Protein AF-A0A2T7NS63-F1 (afdb_monomer_lite)

Foldseek 3Di:
DVQVVQVVVVVVVLVVDDPVVVVCVVVVVDDGDADPDDDPVSVVVRVVVVVVSVVVVCVVVVNDDDDDPLNVVLVVVLVVQLVVCCVPVVDDSVVSSVVSVVCVVVCVVPPPNVVSVVVVCCVPVVVVVVVVVVVVVVVVVVVD

Radius of gyration: 22.46 Å; chains: 1; bounding box: 39×56×55 Å

Sequence (144 aa):
MPTGEMQKALEEKLRQGSALNDVLRSLNNRYCVVSNKGSSEDLKIHSNVILNMVQNLMEENNGAFFTNGVIVKCNKIVQKFVQKRERAEGLSREEAELQTMQAIAAGTELSEFYKTLLTMMIAVFLPVIGAFILTTTVLLCSVM

InterPro domains:
  IPR006703 AIG1-type guanine nucleotide-binding (G) domain [PF04548] (9-79)
  IPR027417 P-loop containing nucleoside triphosphate hydrolase [G3DSA:3.40.50.300] (3-100)

Secondary structure (DSSP, 8-state):
-HHHHHHHHHHHHHHT--HHHHHHHHTTT------SSS-HHHHHHHHHHHHHHHHHHHHHTTTPPP--HHHHHHHHHHHHHHHHHHHHH---HHHHHHHHHHHHHTTSSHHHHHHHHHHHHHHHHHHHHHHHHHHHHHHHHT--

Organism: Pomacea canaliculata (NCBI:txid400727)

pLDDT: mean 80.01, std 13.85, range [42.75, 95.56]

Structure (mmCIF, N/CA/C/O backbone):
data_AF-A0A2T7NS63-F1
#
_entry.id   AF-A0A2T7NS63-F1
#
loop_
_atom_site.group_PDB
_atom_site.id
_atom_site.type_symbol
_atom_site.label_atom_id
_atom_site.label_alt_id
_atom_site.label_comp_id
_atom_site.label_asym_id
_atom_site.label_entity_id
_atom_site.label_seq_id
_atom_site.pdbx_PDB_ins_code
_atom_site.Cartn_x
_atom_site.Cartn_y
_atom_site.Cartn_z
_atom_site.occupancy
_atom_site.B_iso_or_equiv
_atom_site.auth_seq_id
_atom_site.auth_comp_id
_atom_site.auth_asym_id
_atom_site.auth_atom_id
_atom_site.pdbx_PDB_model_num
ATOM 1 N N . MET A 1 1 ? 19.827 14.677 -19.653 1.00 46.47 1 MET A N 1
ATOM 2 C CA . MET A 1 1 ? 18.880 13.974 -18.763 1.00 46.47 1 MET A CA 1
ATOM 3 C C . MET A 1 1 ? 19.145 12.477 -18.884 1.00 46.47 1 MET A C 1
ATOM 5 O O . MET A 1 1 ? 18.811 11.918 -19.925 1.00 46.47 1 MET A O 1
ATOM 9 N N . PRO A 1 2 ? 19.781 11.844 -17.881 1.00 54.06 2 PRO A N 1
ATOM 10 C CA . PRO A 1 2 ? 20.147 10.416 -17.886 1.00 54.06 2 PRO A CA 1
ATOM 11 C C . PRO A 1 2 ? 18.964 9.470 -18.161 1.00 54.06 2 PRO A C 1
ATOM 13 O O . PRO A 1 2 ? 19.134 8.348 -18.629 1.00 54.06 2 PRO A O 1
ATOM 16 N N . THR A 1 3 ? 17.746 9.941 -17.901 1.00 62.56 3 THR A N 1
ATOM 17 C CA . THR A 1 3 ? 16.484 9.211 -18.038 1.00 62.56 3 THR A CA 1
ATOM 18 C C . THR A 1 3 ? 16.167 8.787 -19.472 1.00 62.56 3 THR A C 1
ATOM 20 O O . THR A 1 3 ? 15.652 7.693 -19.673 1.00 62.56 3 THR A O 1
ATOM 23 N N . GLY A 1 4 ? 16.507 9.607 -20.475 1.00 71.88 4 GLY A N 1
ATOM 24 C CA . GLY A 1 4 ? 16.154 9.328 -21.874 1.00 71.88 4 GLY A CA 1
ATOM 25 C C . GLY A 1 4 ? 16.911 8.140 -22.471 1.00 71.88 4 GLY A C 1
ATOM 26 O O . GLY A 1 4 ? 16.332 7.328 -23.188 1.00 71.88 4 GLY A O 1
ATOM 27 N N . GLU A 1 5 ? 18.195 7.994 -22.137 1.00 78.44 5 GLU A N 1
ATOM 28 C CA . GLU A 1 5 ? 19.012 6.874 -22.618 1.00 78.44 5 GLU A CA 1
ATOM 29 C C . GLU A 1 5 ? 18.627 5.557 -21.940 1.00 78.44 5 GLU A C 1
ATOM 31 O O . GLU A 1 5 ? 18.478 4.538 -22.615 1.00 78.44 5 GLU A O 1
ATOM 36 N N . MET A 1 6 ? 18.397 5.580 -20.622 1.00 77.88 6 MET A N 1
ATOM 37 C CA . MET A 1 6 ? 17.960 4.393 -19.884 1.00 77.88 6 MET A CA 1
ATOM 38 C C . MET A 1 6 ? 16.572 3.923 -20.336 1.00 77.88 6 MET A C 1
ATOM 40 O O . MET A 1 6 ? 16.341 2.722 -20.479 1.00 77.88 6 MET A O 1
ATOM 44 N N . GLN A 1 7 ? 15.664 4.859 -20.618 1.00 82.06 7 GLN A N 1
ATOM 45 C CA . GLN A 1 7 ? 14.341 4.539 -21.141 1.00 82.06 7 GLN A CA 1
ATOM 46 C C . GLN A 1 7 ? 14.413 3.911 -22.534 1.00 82.06 7 GLN A C 1
ATOM 48 O O . GLN A 1 7 ? 13.834 2.849 -22.756 1.00 82.06 7 GLN A O 1
ATOM 53 N N . LYS A 1 8 ? 15.210 4.490 -23.436 1.00 84.81 8 LYS A N 1
ATOM 54 C CA . LYS A 1 8 ? 15.423 3.941 -24.779 1.00 84.81 8 LYS A CA 1
ATOM 55 C C . LYS A 1 8 ? 16.046 2.541 -24.745 1.00 84.81 8 LYS A C 1
ATOM 57 O O . LYS A 1 8 ? 15.667 1.674 -25.530 1.00 84.81 8 LYS A O 1
ATOM 62 N N . ALA A 1 9 ? 16.985 2.300 -23.829 1.00 84.38 9 ALA A N 1
ATOM 63 C CA . ALA A 1 9 ? 17.593 0.985 -23.646 1.00 84.38 9 ALA A CA 1
ATOM 64 C C . ALA A 1 9 ? 16.576 -0.063 -23.160 1.00 84.38 9 ALA A C 1
ATOM 66 O O . ALA A 1 9 ? 16.583 -1.196 -23.648 1.00 84.38 9 ALA A O 1
ATOM 67 N N . LEU A 1 10 ? 15.685 0.310 -22.233 1.00 84.25 10 LEU A N 1
ATOM 68 C CA . LEU A 1 10 ? 14.603 -0.565 -21.784 1.00 84.25 10 LEU A CA 1
ATOM 69 C C . LEU A 1 10 ? 13.622 -0.862 -22.924 1.00 84.25 10 LEU A C 1
ATOM 71 O O . LEU A 1 10 ? 13.296 -2.022 -23.151 1.00 84.25 10 LEU A O 1
ATOM 75 N N . GLU A 1 11 ? 13.190 0.152 -23.671 1.00 85.38 11 GLU A N 1
ATOM 76 C CA . GLU A 1 11 ? 12.265 -0.013 -24.800 1.00 85.38 11 GLU A CA 1
ATOM 77 C C . GLU A 1 11 ? 12.823 -0.962 -25.865 1.00 85.38 11 GLU A C 1
ATOM 79 O O . GLU A 1 11 ? 12.122 -1.867 -26.319 1.00 85.38 11 GLU A O 1
ATOM 84 N N . GLU A 1 12 ? 14.104 -0.835 -26.210 1.00 86.12 12 GLU A N 1
ATOM 85 C CA . GLU A 1 12 ? 14.747 -1.748 -27.155 1.00 86.12 12 GLU A CA 1
ATOM 86 C C . GLU A 1 12 ? 14.809 -3.186 -26.612 1.00 86.12 12 GLU A C 1
ATOM 88 O O . GLU A 1 12 ? 14.579 -4.146 -27.349 1.00 86.12 12 GLU A O 1
ATOM 93 N N . LYS A 1 13 ? 15.027 -3.358 -25.302 1.00 82.38 13 LYS A N 1
ATOM 94 C CA . LYS A 1 13 ? 14.953 -4.676 -24.653 1.00 82.38 13 LYS A CA 1
ATOM 95 C C . LYS A 1 13 ? 13.545 -5.266 -24.647 1.00 82.38 13 LYS A C 1
ATOM 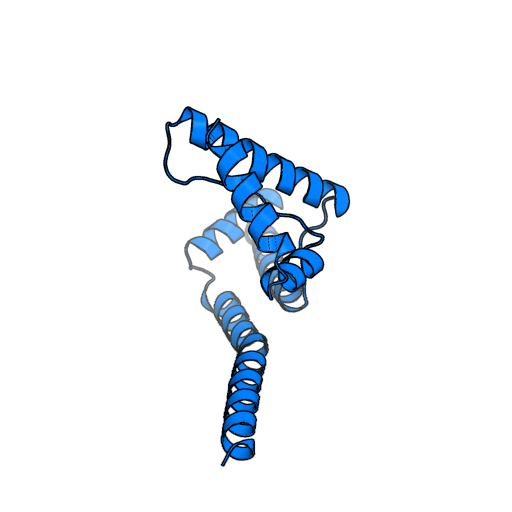97 O O . LYS A 1 13 ? 13.402 -6.480 -24.792 1.00 82.38 13 LYS A O 1
ATOM 102 N N . LEU A 1 14 ? 12.511 -4.442 -24.513 1.00 84.25 14 LEU A N 1
ATOM 103 C CA . LEU A 1 14 ? 11.119 -4.886 -24.595 1.00 84.25 14 LEU A CA 1
ATOM 104 C C . LEU A 1 14 ? 10.751 -5.309 -26.023 1.00 84.25 14 LEU A C 1
ATOM 106 O O . LEU A 1 14 ? 10.116 -6.348 -26.213 1.00 84.25 14 LEU A O 1
ATOM 110 N N . ARG A 1 15 ? 11.243 -4.601 -27.046 1.00 84.31 15 ARG A N 1
ATOM 111 C CA . ARG A 1 15 ? 11.028 -4.964 -28.461 1.00 84.31 15 ARG A CA 1
ATOM 112 C C . ARG A 1 15 ? 11.599 -6.330 -28.838 1.00 84.31 15 ARG A C 1
ATOM 114 O O . ARG A 1 15 ? 11.055 -6.981 -29.723 1.00 84.31 15 ARG A O 1
ATOM 121 N N . GLN A 1 16 ? 12.641 -6.790 -28.147 1.00 83.19 16 GLN A N 1
ATOM 122 C CA . GLN A 1 16 ? 13.277 -8.090 -28.395 1.00 83.19 16 GLN A CA 1
ATOM 123 C C . GLN A 1 16 ? 12.447 -9.298 -27.924 1.00 83.19 16 GLN A C 1
ATOM 125 O O . GLN A 1 16 ? 12.864 -10.427 -28.156 1.00 83.19 16 GLN A O 1
ATOM 130 N N . GLY A 1 17 ? 11.277 -9.091 -27.304 1.00 73.19 17 GLY A N 1
ATOM 131 C CA . GLY A 1 17 ? 10.392 -10.188 -26.907 1.00 73.19 17 GLY A CA 1
ATOM 132 C C . GLY A 1 17 ? 10.947 -10.981 -25.723 1.00 73.19 17 GLY A C 1
ATOM 133 O O . GLY A 1 17 ? 11.583 -12.013 -25.890 1.00 73.19 17 GLY A O 1
ATOM 134 N N . SER A 1 18 ? 10.701 -10.509 -24.502 1.00 78.00 18 SER A N 1
ATOM 135 C CA . SER A 1 18 ? 11.085 -11.198 -23.265 1.00 78.00 18 SER A CA 1
ATOM 136 C C . SER A 1 18 ? 9.874 -11.494 -22.378 1.00 78.00 18 SER A C 1
ATOM 138 O O . SER A 1 18 ? 8.833 -10.856 -22.525 1.00 78.00 18 SER A O 1
ATOM 140 N N . ALA A 1 19 ? 10.031 -12.399 -21.403 1.00 84.69 19 ALA A N 1
ATOM 141 C CA . ALA A 1 19 ? 9.042 -12.642 -20.342 1.00 84.69 19 ALA A CA 1
ATOM 142 C C . ALA A 1 19 ? 8.658 -11.356 -19.578 1.00 84.69 19 ALA A C 1
ATOM 144 O O . ALA A 1 19 ? 7.564 -11.244 -19.029 1.00 84.69 19 ALA A O 1
ATOM 145 N N . LEU A 1 20 ? 9.539 -10.348 -19.594 1.00 83.94 20 LEU A N 1
ATOM 146 C CA . LEU A 1 20 ? 9.256 -9.021 -19.062 1.00 83.94 20 LEU A CA 1
ATOM 147 C C . LEU A 1 20 ? 8.083 -8.344 -19.788 1.00 83.94 20 LEU A C 1
ATOM 149 O O . LEU A 1 20 ? 7.316 -7.645 -19.139 1.00 83.94 20 LEU A O 1
ATOM 153 N N . ASN A 1 21 ? 7.888 -8.574 -21.092 1.00 88.44 21 ASN A N 1
ATOM 154 C CA . ASN A 1 21 ? 6.737 -8.017 -21.811 1.00 88.44 21 ASN A CA 1
ATOM 155 C C . ASN A 1 21 ? 5.412 -8.526 -21.257 1.00 88.44 21 ASN A C 1
ATOM 157 O O . ASN A 1 21 ? 4.476 -7.745 -21.123 1.00 88.44 21 ASN A O 1
ATOM 161 N N . ASP A 1 22 ? 5.318 -9.814 -20.936 1.00 88.38 22 ASP A N 1
ATOM 162 C CA . ASP A 1 22 ? 4.071 -10.385 -20.429 1.00 88.38 22 ASP A CA 1
ATOM 163 C C . ASP A 1 22 ? 3.758 -9.846 -19.029 1.00 88.38 22 ASP A C 1
ATOM 165 O O . ASP A 1 22 ? 2.617 -9.475 -18.744 1.00 88.38 22 ASP A O 1
ATOM 169 N N . VAL A 1 23 ? 4.792 -9.682 -18.195 1.00 89.12 23 VAL A N 1
ATOM 170 C CA . VAL A 1 23 ? 4.670 -9.007 -16.896 1.00 89.12 23 VAL A CA 1
ATOM 171 C C . VAL A 1 23 ? 4.208 -7.563 -17.082 1.00 89.12 23 VAL A C 1
ATOM 173 O O . VAL A 1 23 ? 3.215 -7.167 -16.476 1.00 89.12 23 VAL A O 1
ATOM 176 N N . LEU A 1 24 ? 4.856 -6.780 -17.947 1.00 88.94 24 LEU A N 1
ATOM 177 C CA . 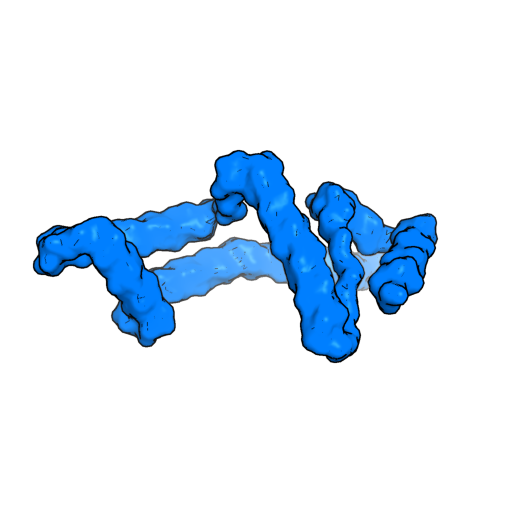LEU A 1 24 ? 4.466 -5.388 -18.171 1.00 88.94 24 LEU A CA 1
ATOM 178 C C . LEU A 1 24 ? 3.043 -5.261 -18.717 1.00 88.94 24 LEU A C 1
ATOM 180 O O . LEU A 1 24 ? 2.295 -4.414 -18.232 1.00 88.94 24 LEU A O 1
ATOM 184 N N . ARG A 1 25 ? 2.620 -6.140 -19.632 1.00 88.44 25 ARG A N 1
ATOM 185 C CA . ARG A 1 25 ? 1.233 -6.170 -20.122 1.00 88.44 25 ARG A CA 1
ATOM 186 C C . ARG A 1 25 ? 0.236 -6.429 -18.996 1.00 88.44 25 ARG A C 1
ATOM 188 O O . ARG A 1 25 ? -0.768 -5.729 -18.928 1.00 88.44 25 ARG A O 1
ATOM 195 N N . SER A 1 26 ? 0.525 -7.368 -18.088 1.00 89.62 26 SER A N 1
ATOM 196 C CA . SER A 1 26 ? -0.324 -7.626 -16.909 1.00 89.62 26 SER A CA 1
ATOM 197 C C . SER A 1 26 ? -0.428 -6.426 -15.958 1.00 89.62 26 SER A C 1
ATOM 199 O O . SER A 1 26 ? -1.383 -6.308 -15.195 1.00 89.62 26 SER A O 1
ATOM 201 N N . LEU A 1 27 ? 0.531 -5.500 -16.040 1.00 88.44 27 LEU A N 1
ATOM 202 C CA . LEU A 1 27 ? 0.583 -4.259 -15.274 1.00 88.44 27 LEU A CA 1
ATOM 203 C C . LEU A 1 27 ? 0.069 -3.048 -16.074 1.00 88.44 27 LEU A C 1
ATOM 205 O O . LEU A 1 27 ? 0.363 -1.910 -15.708 1.00 88.44 27 LEU A O 1
ATOM 209 N N . ASN A 1 28 ? -0.687 -3.272 -17.157 1.00 87.62 28 ASN A N 1
ATOM 210 C CA . ASN A 1 28 ? -1.164 -2.250 -18.101 1.00 87.62 28 ASN A CA 1
ATOM 211 C C . ASN A 1 28 ? -0.038 -1.373 -18.670 1.00 87.62 28 ASN A C 1
ATOM 213 O O . ASN A 1 28 ? -0.220 -0.183 -18.909 1.00 87.62 28 ASN A O 1
ATOM 217 N N . ASN A 1 29 ? 1.145 -1.957 -18.857 1.00 87.56 29 ASN A N 1
ATOM 218 C CA . ASN A 1 29 ? 2.359 -1.277 -19.300 1.00 87.56 29 ASN A CA 1
ATOM 219 C C . ASN A 1 29 ? 2.735 -0.060 -18.435 1.00 87.56 29 ASN A C 1
ATOM 221 O O . ASN A 1 29 ? 3.399 0.858 -18.911 1.00 87.56 29 ASN A O 1
ATOM 225 N N . ARG A 1 30 ? 2.350 -0.051 -17.152 1.00 87.75 30 ARG A N 1
ATOM 226 C CA . ARG A 1 30 ? 2.800 0.964 -16.195 1.00 87.75 30 ARG A CA 1
ATOM 227 C C . ARG A 1 30 ? 4.209 0.622 -15.722 1.00 87.75 30 ARG A C 1
ATOM 229 O O . ARG A 1 30 ? 4.396 -0.295 -14.925 1.00 87.75 30 ARG A O 1
ATOM 236 N N . TYR A 1 31 ? 5.199 1.361 -16.210 1.00 86.88 31 TYR A N 1
ATOM 237 C CA . TYR A 1 31 ? 6.588 1.265 -15.764 1.00 86.88 31 TYR A CA 1
ATOM 238 C C . TYR A 1 31 ? 7.266 2.635 -15.782 1.00 86.88 31 TYR A C 1
ATOM 240 O O . TYR A 1 31 ? 6.959 3.485 -16.613 1.00 86.88 31 TYR A O 1
ATOM 248 N N . CYS A 1 32 ? 8.233 2.834 -14.889 1.00 85.31 32 CYS A N 1
ATOM 249 C CA . CYS A 1 32 ? 9.119 3.991 -14.917 1.00 85.31 32 CYS A CA 1
ATOM 250 C C . CYS A 1 32 ? 10.572 3.537 -14.787 1.00 85.31 32 CYS A C 1
ATOM 252 O O . CYS A 1 32 ? 10.869 2.523 -14.153 1.00 85.31 32 CYS A O 1
ATOM 254 N N . VAL A 1 33 ? 11.479 4.292 -15.404 1.00 84.44 33 VAL A N 1
ATOM 255 C CA . VAL A 1 33 ? 12.918 4.059 -15.294 1.00 84.44 33 VAL A CA 1
ATOM 256 C C . VAL A 1 33 ? 13.505 5.115 -14.375 1.00 84.44 33 VAL A C 1
ATOM 258 O O . VAL A 1 33 ? 13.398 6.316 -14.632 1.00 84.44 33 VAL A O 1
ATOM 261 N N . VAL A 1 34 ? 14.120 4.658 -13.289 1.00 83.31 34 VAL A N 1
ATOM 262 C CA . VAL A 1 34 ? 14.726 5.523 -12.279 1.00 83.31 34 VAL A CA 1
ATOM 263 C C . VAL A 1 34 ? 16.177 5.142 -12.053 1.00 83.31 34 VAL A C 1
ATOM 265 O O . VAL A 1 34 ? 16.541 3.968 -12.123 1.00 83.31 34 VAL A O 1
ATOM 268 N N . SER A 1 35 ? 17.007 6.140 -11.766 1.00 81.75 35 SER A N 1
ATOM 269 C CA . SER A 1 35 ? 18.356 5.916 -11.266 1.00 81.75 35 SER A CA 1
ATOM 270 C C . SER A 1 35 ? 18.406 6.265 -9.786 1.00 81.75 35 SER A C 1
ATOM 272 O O . SER A 1 35 ? 18.145 7.398 -9.397 1.00 81.75 35 SER A O 1
ATOM 274 N N . ASN A 1 36 ? 18.816 5.300 -8.960 1.00 84.62 36 ASN A N 1
ATOM 275 C CA . ASN A 1 36 ? 19.113 5.541 -7.541 1.00 84.62 36 ASN A CA 1
ATOM 276 C C . ASN A 1 36 ? 20.446 6.281 -7.342 1.00 84.62 36 ASN A C 1
ATOM 278 O O . ASN A 1 36 ? 20.830 6.601 -6.221 1.00 84.62 36 ASN A O 1
ATOM 282 N N . LYS A 1 37 ? 21.179 6.512 -8.434 1.00 83.25 37 LYS A N 1
ATOM 283 C CA . LYS A 1 37 ? 22.377 7.344 -8.483 1.00 83.25 37 LYS A CA 1
ATOM 284 C C . LYS A 1 37 ? 22.007 8.680 -9.113 1.00 83.25 37 LYS A C 1
ATOM 286 O O . LYS A 1 37 ? 21.300 8.704 -10.117 1.00 83.25 37 LYS A O 1
ATOM 291 N N . GLY A 1 38 ? 22.535 9.768 -8.585 1.00 81.19 38 GLY A N 1
ATOM 292 C CA . GLY A 1 38 ? 22.294 11.093 -9.137 1.00 81.19 38 GLY A CA 1
ATOM 293 C C . GLY A 1 38 ? 22.403 12.160 -8.068 1.00 81.19 38 GLY A C 1
ATOM 294 O O . GLY A 1 38 ? 22.645 11.867 -6.895 1.00 81.19 38 GLY A O 1
ATOM 295 N N . SER A 1 39 ? 22.238 13.405 -8.489 1.00 88.19 39 SER A N 1
ATOM 296 C CA . SER A 1 39 ? 22.089 14.517 -7.563 1.00 88.19 39 SER A CA 1
ATOM 297 C C . SER A 1 39 ? 20.739 14.447 -6.835 1.00 88.19 39 SER A C 1
ATOM 299 O O . SER A 1 39 ? 19.820 13.740 -7.251 1.00 88.19 39 SER A O 1
ATOM 301 N N . SER A 1 40 ? 20.589 15.224 -5.758 1.00 89.75 40 SER A N 1
ATOM 302 C CA . SER A 1 40 ? 19.289 15.406 -5.090 1.00 89.75 40 SER A CA 1
ATOM 303 C C . SER A 1 40 ? 18.204 15.875 -6.070 1.00 89.75 40 SER A C 1
ATOM 305 O O . SER A 1 40 ? 17.052 15.462 -5.966 1.00 89.75 40 SER A O 1
ATOM 307 N N . GLU A 1 41 ? 18.580 16.679 -7.065 1.00 88.19 41 GLU A N 1
ATOM 308 C CA . GLU A 1 41 ? 17.654 17.171 -8.082 1.00 88.19 41 GLU A CA 1
ATOM 309 C C . GLU A 1 41 ? 17.192 16.054 -9.027 1.00 88.19 41 GLU A C 1
ATOM 311 O O . GLU A 1 41 ? 15.996 15.914 -9.277 1.00 88.19 41 GLU A O 1
ATOM 316 N N . ASP A 1 42 ? 18.106 15.181 -9.460 1.00 84.38 42 ASP A N 1
ATOM 317 C CA . ASP A 1 42 ? 17.753 14.010 -10.274 1.00 84.38 42 ASP A CA 1
ATOM 318 C C . ASP A 1 42 ? 16.802 13.071 -9.513 1.00 84.38 42 ASP A C 1
ATOM 320 O O . ASP A 1 42 ? 15.805 12.594 -10.062 1.00 84.38 42 ASP A O 1
ATOM 324 N N . LEU A 1 43 ? 17.058 12.848 -8.219 1.00 87.56 43 LEU A N 1
ATOM 325 C CA . LEU A 1 43 ? 16.198 12.024 -7.364 1.00 87.56 43 LEU A CA 1
ATOM 326 C C . LEU A 1 43 ? 14.802 12.635 -7.175 1.00 87.56 43 LEU A C 1
ATOM 328 O O . LEU A 1 43 ? 13.813 11.898 -7.178 1.00 87.56 43 LEU A O 1
ATOM 332 N N . LYS A 1 44 ? 14.692 13.964 -7.050 1.00 90.19 44 LYS A N 1
ATOM 333 C CA . LYS A 1 44 ? 13.393 14.656 -6.991 1.00 90.19 44 LYS A CA 1
ATOM 334 C C . LYS A 1 44 ? 12.611 14.491 -8.287 1.00 90.19 44 LYS A C 1
ATOM 336 O O . LYS A 1 44 ? 11.422 14.188 -8.234 1.00 90.19 44 LYS A O 1
ATOM 341 N N . ILE A 1 45 ? 13.270 14.631 -9.438 1.00 87.69 45 ILE A N 1
ATOM 342 C CA . ILE A 1 45 ? 12.636 14.429 -10.747 1.00 87.69 45 ILE A CA 1
ATOM 343 C C . ILE A 1 45 ? 12.075 13.005 -10.845 1.00 87.69 45 ILE A C 1
ATOM 345 O O . ILE A 1 45 ? 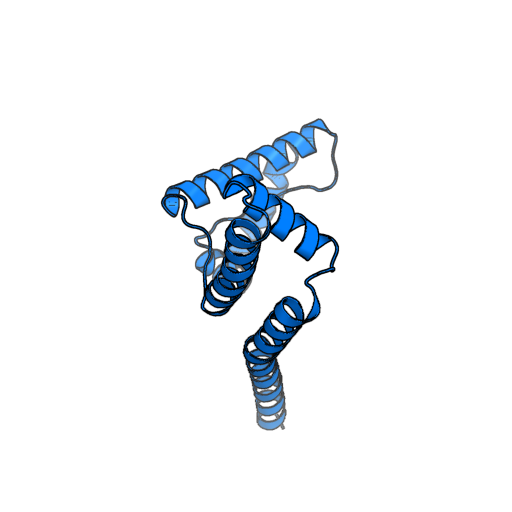10.902 12.830 -11.174 1.00 87.69 45 ILE A O 1
ATOM 349 N N . HIS A 1 46 ? 12.869 11.988 -10.498 1.00 86.00 46 HIS A N 1
ATOM 350 C CA . HIS A 1 46 ? 12.404 10.599 -10.490 1.00 86.00 46 HIS A CA 1
ATOM 351 C C . HIS A 1 46 ? 11.260 10.357 -9.495 1.00 86.00 46 HIS A C 1
ATOM 353 O O . HIS A 1 46 ? 10.295 9.669 -9.829 1.00 86.00 46 HIS A O 1
ATOM 359 N N . SER A 1 47 ? 11.328 10.954 -8.303 1.00 89.56 47 SER A N 1
ATOM 360 C CA . SER A 1 47 ? 10.264 10.850 -7.298 1.00 89.56 47 SER A CA 1
ATOM 361 C C . SER A 1 47 ? 8.950 11.431 -7.815 1.00 89.56 47 SER A C 1
ATOM 363 O O . SER A 1 47 ? 7.910 10.792 -7.684 1.00 89.56 47 SER A O 1
ATOM 365 N N . ASN A 1 48 ? 8.995 12.590 -8.477 1.00 89.94 48 ASN A N 1
ATOM 366 C CA . ASN A 1 48 ? 7.810 13.210 -9.068 1.00 89.94 48 ASN A CA 1
ATOM 367 C C . ASN A 1 48 ? 7.175 12.327 -10.149 1.00 89.94 48 ASN A C 1
ATOM 369 O O . ASN A 1 48 ? 5.955 12.211 -10.197 1.00 89.94 48 ASN A O 1
ATOM 373 N N . VAL A 1 49 ? 7.980 11.652 -10.979 1.00 87.88 49 VAL A N 1
ATOM 374 C CA . VAL A 1 49 ? 7.458 10.698 -11.975 1.00 87.88 49 VAL A CA 1
ATOM 375 C C . VAL A 1 49 ? 6.694 9.557 -11.298 1.00 87.88 49 VAL A C 1
ATOM 377 O O . VAL A 1 49 ? 5.579 9.244 -11.713 1.00 87.88 49 VAL A O 1
ATOM 380 N N . ILE A 1 50 ? 7.252 8.962 -10.237 1.00 90.81 50 ILE A N 1
ATOM 381 C CA . ILE A 1 50 ? 6.590 7.881 -9.490 1.00 90.81 50 ILE A CA 1
ATOM 382 C C . ILE A 1 50 ? 5.300 8.386 -8.835 1.00 90.81 50 ILE A C 1
ATOM 384 O O . ILE A 1 50 ? 4.262 7.736 -8.947 1.00 90.81 50 ILE A O 1
ATOM 388 N N . LEU A 1 51 ? 5.347 9.541 -8.167 1.00 93.69 51 LEU A N 1
ATOM 389 C CA . LEU A 1 51 ? 4.183 10.112 -7.486 1.00 93.69 51 LEU A CA 1
ATOM 390 C C . LEU A 1 51 ? 3.043 10.401 -8.467 1.00 93.69 51 LEU A C 1
ATOM 392 O O . LEU A 1 51 ? 1.906 10.033 -8.184 1.00 93.69 51 LEU A O 1
ATOM 396 N N . ASN A 1 52 ? 3.348 10.958 -9.641 1.00 91.69 52 ASN A N 1
ATOM 397 C CA . ASN A 1 52 ? 2.355 11.188 -10.690 1.00 91.69 52 ASN A CA 1
ATOM 398 C C . ASN A 1 52 ? 1.741 9.871 -11.190 1.00 91.69 52 ASN A C 1
ATOM 400 O O . ASN A 1 52 ? 0.533 9.785 -11.384 1.00 91.69 52 ASN A O 1
ATOM 404 N N . MET A 1 53 ? 2.546 8.814 -11.357 1.00 91.06 53 MET A N 1
ATOM 405 C CA . MET A 1 53 ? 2.018 7.494 -11.723 1.00 91.06 53 MET A CA 1
ATOM 406 C C . MET A 1 53 ? 1.069 6.928 -10.662 1.00 91.06 53 MET A C 1
ATOM 408 O O . MET A 1 53 ? 0.040 6.352 -11.009 1.00 91.06 53 MET A O 1
ATOM 412 N N . VAL A 1 54 ? 1.401 7.087 -9.379 1.00 91.31 54 VAL A N 1
ATOM 413 C CA . VAL A 1 54 ? 0.541 6.647 -8.271 1.00 91.31 54 VAL A CA 1
ATOM 414 C C . VAL A 1 54 ? -0.756 7.454 -8.234 1.00 91.31 54 VAL A C 1
ATOM 416 O O . VAL A 1 54 ? -1.818 6.863 -8.067 1.00 91.31 54 VAL A O 1
ATOM 419 N N . GLN A 1 55 ? -0.691 8.772 -8.433 1.00 91.88 55 GLN A N 1
ATOM 420 C CA . GLN A 1 55 ? -1.875 9.635 -8.497 1.00 91.88 55 GLN A CA 1
ATOM 421 C C . GLN A 1 55 ? -2.809 9.221 -9.636 1.00 91.88 55 GLN A C 1
ATOM 423 O O . GLN A 1 55 ? -3.981 8.956 -9.382 1.00 91.88 55 GLN A O 1
ATOM 428 N N . ASN A 1 56 ? -2.278 9.041 -10.848 1.00 91.25 56 ASN A N 1
ATOM 429 C CA . ASN A 1 56 ? -3.065 8.565 -11.988 1.00 91.25 56 ASN A CA 1
ATOM 430 C C . ASN A 1 56 ? -3.711 7.204 -11.694 1.00 91.25 56 ASN A C 1
ATOM 432 O O . ASN A 1 56 ? -4.889 7.005 -11.966 1.00 91.25 56 ASN A O 1
ATOM 436 N N . LEU A 1 57 ? -2.969 6.277 -11.077 1.00 91.44 57 LEU A N 1
ATOM 437 C CA . LEU A 1 57 ? -3.509 4.973 -10.690 1.00 91.44 57 LEU A CA 1
ATOM 438 C C . LEU A 1 57 ? -4.632 5.098 -9.651 1.00 91.44 57 LEU A C 1
ATOM 440 O O . LEU A 1 57 ? -5.592 4.330 -9.688 1.00 91.44 57 LEU A O 1
ATOM 444 N N . MET A 1 58 ? -4.523 6.029 -8.704 1.00 91.69 58 MET A N 1
ATOM 445 C CA . MET A 1 58 ? -5.591 6.289 -7.741 1.00 91.69 58 MET A CA 1
ATOM 446 C C . MET A 1 58 ? -6.831 6.855 -8.434 1.00 91.69 58 MET A C 1
ATOM 448 O O . MET A 1 58 ? -7.932 6.394 -8.151 1.00 91.69 58 MET A O 1
ATOM 452 N N . GLU A 1 59 ? -6.667 7.802 -9.356 1.00 92.56 59 GLU A N 1
ATOM 453 C CA . GLU A 1 59 ? -7.768 8.383 -10.132 1.00 92.56 59 GLU A CA 1
ATOM 454 C C . GLU A 1 59 ? -8.465 7.341 -11.016 1.00 92.56 59 GLU A C 1
ATOM 456 O O . GLU A 1 59 ? -9.691 7.229 -10.972 1.00 92.56 59 GLU A O 1
ATOM 461 N N . GLU A 1 60 ? -7.694 6.516 -11.735 1.00 91.19 60 GLU A N 1
ATOM 462 C CA . GLU A 1 60 ? -8.191 5.384 -12.535 1.00 91.19 60 GLU A CA 1
ATOM 463 C C . GLU A 1 60 ? -9.023 4.401 -11.699 1.00 91.19 60 GLU A C 1
ATOM 465 O O . GLU A 1 60 ? -9.966 3.797 -12.207 1.00 91.19 60 GLU A O 1
ATOM 470 N N . ASN A 1 61 ? -8.693 4.253 -10.413 1.00 91.69 61 ASN A N 1
ATOM 471 C CA . ASN A 1 61 ? -9.417 3.401 -9.472 1.00 91.69 61 ASN A CA 1
ATOM 472 C C . ASN A 1 61 ? -10.482 4.157 -8.658 1.00 91.69 61 ASN A C 1
ATOM 474 O O . ASN A 1 61 ? -10.961 3.629 -7.656 1.00 91.69 61 ASN A O 1
ATOM 478 N N . ASN A 1 62 ? -10.856 5.386 -9.030 1.00 92.81 62 ASN A N 1
ATOM 479 C CA . ASN A 1 62 ? -11.818 6.219 -8.293 1.00 92.81 62 ASN A CA 1
ATOM 480 C C . ASN A 1 62 ? -11.457 6.410 -6.804 1.00 92.81 62 ASN A C 1
ATOM 482 O O . ASN A 1 62 ? -12.327 6.450 -5.934 1.00 92.81 62 ASN A O 1
ATOM 486 N N . GLY A 1 63 ? -10.163 6.481 -6.498 1.00 90.81 63 GLY A N 1
ATOM 487 C CA . GLY A 1 63 ? -9.634 6.558 -5.138 1.00 90.81 63 GLY A CA 1
ATOM 488 C C . GLY A 1 63 ? -9.708 5.243 -4.356 1.00 90.81 63 GLY A C 1
ATOM 489 O O . GLY A 1 63 ? -9.359 5.222 -3.176 1.00 90.81 63 GLY A O 1
ATOM 490 N N . ALA A 1 64 ? -10.148 4.144 -4.974 1.00 88.50 64 ALA A N 1
ATOM 491 C CA . ALA A 1 64 ? -10.185 2.844 -4.327 1.00 88.50 64 ALA A CA 1
ATOM 492 C C . ALA A 1 64 ? -8.771 2.282 -4.144 1.00 88.50 64 ALA A C 1
ATOM 494 O O . ALA A 1 64 ? -7.928 2.303 -5.042 1.00 88.50 64 ALA A O 1
ATOM 495 N N . PHE A 1 65 ? -8.536 1.718 -2.965 1.00 86.06 65 PHE A N 1
ATOM 496 C CA . PHE A 1 65 ? -7.305 1.006 -2.654 1.00 86.06 65 PHE A CA 1
ATOM 497 C C . PHE A 1 65 ? -7.429 -0.466 -3.039 1.00 86.06 65 PHE A C 1
ATOM 499 O O . PHE A 1 65 ? -8.521 -1.043 -3.033 1.00 86.06 65 PHE A O 1
ATOM 506 N N . PHE A 1 66 ? -6.288 -1.101 -3.304 1.00 86.25 66 PHE A N 1
ATOM 507 C CA . PHE A 1 66 ? -6.242 -2.549 -3.458 1.00 86.25 66 PHE A CA 1
ATOM 508 C C . PHE A 1 66 ? -6.840 -3.235 -2.222 1.00 86.25 66 PHE A C 1
ATOM 510 O O . PHE A 1 66 ? -6.469 -2.946 -1.083 1.00 86.25 66 PHE A O 1
ATOM 517 N N . THR A 1 67 ? -7.753 -4.175 -2.453 1.00 87.50 67 THR A N 1
ATOM 518 C CA . THR A 1 67 ? -8.383 -4.964 -1.398 1.00 87.50 67 THR A CA 1
ATOM 519 C C . THR A 1 67 ? -8.483 -6.422 -1.813 1.00 87.50 67 THR A C 1
ATOM 521 O O . THR A 1 67 ? -8.547 -6.760 -2.993 1.00 87.50 67 THR A O 1
ATOM 524 N N . ASN A 1 68 ? -8.495 -7.306 -0.826 1.00 87.81 68 ASN A N 1
ATOM 525 C CA . ASN A 1 68 ? -8.730 -8.730 -1.004 1.00 87.81 68 ASN A CA 1
ATOM 526 C C . ASN A 1 68 ? -9.335 -9.310 0.285 1.00 87.81 68 ASN A C 1
ATOM 528 O O . ASN A 1 68 ? -9.501 -8.611 1.288 1.00 87.81 68 ASN A O 1
ATOM 532 N N . GLY A 1 69 ? -9.645 -10.609 0.287 1.00 83.12 69 GLY A N 1
ATOM 533 C CA . GLY A 1 69 ? -10.243 -11.265 1.454 1.00 83.12 69 GLY A CA 1
ATOM 534 C C . GLY A 1 69 ? -9.403 -11.157 2.736 1.00 83.12 69 GLY A C 1
ATOM 535 O O . GLY A 1 69 ? -9.972 -11.117 3.827 1.00 83.12 69 GLY A O 1
ATOM 536 N N . VAL A 1 70 ? -8.073 -11.071 2.618 1.00 81.44 70 VAL A N 1
ATOM 537 C CA . VAL A 1 70 ? -7.159 -10.902 3.758 1.00 81.44 70 VAL A CA 1
ATOM 538 C C . VAL A 1 70 ? -7.255 -9.487 4.316 1.00 81.44 70 VAL A C 1
ATOM 540 O O . VAL A 1 70 ? -7.519 -9.323 5.505 1.00 81.44 70 VAL A O 1
ATOM 543 N N . ILE A 1 71 ? -7.142 -8.471 3.457 1.00 83.44 71 ILE A N 1
ATOM 544 C CA . ILE A 1 71 ? -7.246 -7.055 3.834 1.00 83.44 71 ILE A CA 1
ATOM 545 C C . ILE A 1 71 ? -8.609 -6.773 4.475 1.00 83.44 71 ILE A C 1
ATOM 547 O O . ILE A 1 71 ? -8.677 -6.149 5.530 1.00 83.44 71 ILE A O 1
ATOM 551 N N . VAL A 1 72 ? -9.699 -7.313 3.919 1.00 87.12 72 VAL A N 1
ATOM 552 C CA . VAL A 1 72 ? -11.046 -7.177 4.500 1.00 87.12 72 VAL A CA 1
ATOM 553 C C . VAL A 1 72 ? -11.116 -7.764 5.913 1.00 87.12 72 VAL A C 1
ATOM 555 O O . VAL A 1 72 ? -11.719 -7.162 6.803 1.00 87.12 72 VAL A O 1
ATOM 558 N N . LYS A 1 73 ? -10.509 -8.932 6.152 1.00 84.06 73 LYS A N 1
ATOM 559 C CA . LYS A 1 73 ? -10.472 -9.554 7.486 1.00 84.06 73 LYS A CA 1
ATOM 560 C C . LYS A 1 73 ? -9.622 -8.743 8.466 1.00 84.06 73 LYS A C 1
ATOM 562 O O . LYS A 1 73 ? -10.071 -8.515 9.586 1.00 84.06 73 LYS A O 1
ATOM 567 N N . CYS A 1 74 ? -8.454 -8.264 8.041 1.00 82.56 74 CYS A N 1
ATOM 568 C CA . CYS A 1 74 ? -7.611 -7.368 8.833 1.00 82.56 74 CYS A CA 1
ATOM 569 C C . CYS A 1 74 ? -8.366 -6.087 9.213 1.00 82.56 74 CYS A C 1
ATOM 571 O O . CYS A 1 74 ? -8.439 -5.758 10.394 1.00 82.56 74 CYS A O 1
ATOM 573 N N . ASN A 1 75 ? -9.029 -5.435 8.253 1.00 86.19 75 ASN A N 1
ATOM 574 C CA . ASN A 1 75 ? -9.827 -4.234 8.502 1.00 86.19 75 ASN A CA 1
ATOM 575 C C . ASN A 1 75 ? -10.950 -4.488 9.514 1.00 86.19 75 ASN A C 1
ATOM 577 O O . ASN A 1 75 ? -11.170 -3.667 10.398 1.00 86.19 75 ASN A O 1
ATOM 581 N N . LYS A 1 76 ? -11.626 -5.645 9.456 1.00 88.81 76 LYS A N 1
ATOM 582 C CA . LYS A 1 76 ? -12.639 -6.018 10.461 1.00 88.81 76 LYS A CA 1
ATOM 583 C C . LYS A 1 76 ? -12.060 -6.133 11.873 1.00 88.81 76 LYS A C 1
ATOM 585 O O . LYS A 1 76 ? -12.750 -5.786 12.826 1.00 88.81 76 LYS A O 1
ATOM 590 N N . ILE A 1 77 ? -10.833 -6.633 12.024 1.00 86.12 77 ILE A N 1
ATOM 591 C CA . ILE A 1 77 ? -10.161 -6.729 13.330 1.00 86.12 77 ILE A CA 1
ATOM 592 C C . ILE A 1 77 ? -9.819 -5.331 13.845 1.00 86.12 77 ILE A C 1
ATOM 594 O O . ILE A 1 77 ? -10.194 -4.994 14.963 1.00 86.12 77 ILE A O 1
ATOM 598 N N . VAL A 1 78 ? -9.194 -4.501 13.006 1.00 88.62 78 VAL A N 1
ATOM 599 C CA . VAL A 1 78 ? -8.847 -3.115 13.359 1.00 88.62 78 VAL A CA 1
ATOM 600 C C . VAL A 1 78 ? -10.094 -2.338 13.782 1.00 88.62 78 VAL A C 1
ATOM 602 O O . VAL A 1 78 ? -10.108 -1.730 14.845 1.00 88.62 78 VAL A O 1
ATOM 605 N N . GLN A 1 79 ? -11.188 -2.442 13.026 1.00 91.00 79 GLN A N 1
ATOM 606 C CA . GLN A 1 79 ? -12.451 -1.773 13.354 1.00 91.00 79 GLN A CA 1
ATOM 607 C C . GLN A 1 79 ? -13.053 -2.237 14.690 1.00 91.00 79 GLN A C 1
ATOM 609 O O . GLN A 1 79 ? -13.658 -1.436 15.399 1.00 91.00 79 GLN A O 1
ATOM 614 N N . LYS A 1 80 ? -12.862 -3.503 15.090 1.00 90.44 80 LYS A N 1
ATOM 615 C CA . LYS A 1 80 ? -13.271 -3.961 16.429 1.00 90.44 80 LYS A CA 1
ATOM 616 C C . LYS A 1 80 ? -12.457 -3.291 17.535 1.00 90.44 80 LYS A C 1
ATOM 618 O O . LYS A 1 80 ? -13.033 -2.961 18.569 1.00 90.44 80 LYS A O 1
ATOM 623 N N . PHE A 1 81 ? -11.154 -3.095 17.333 1.00 89.25 81 PHE A N 1
ATOM 624 C CA . PHE A 1 81 ? -10.305 -2.388 18.293 1.00 89.25 81 PHE A CA 1
ATOM 625 C C . PHE A 1 81 ? -10.671 -0.905 18.393 1.00 89.25 81 PHE A C 1
ATOM 627 O O . PHE A 1 81 ? -10.849 -0.410 19.503 1.00 89.25 81 PHE A O 1
ATOM 634 N N . VAL A 1 82 ? -10.908 -0.243 17.255 1.00 93.00 82 VAL A N 1
ATOM 635 C CA . VAL A 1 82 ? -11.391 1.148 17.204 1.00 93.00 82 VAL A CA 1
ATOM 636 C C . VAL A 1 82 ? -12.695 1.292 17.986 1.00 93.00 82 VAL A C 1
ATOM 638 O O . VAL A 1 82 ? -12.752 2.045 18.952 1.00 93.00 82 VAL A O 1
ATOM 641 N N . GLN A 1 83 ? -13.712 0.484 17.672 1.00 94.19 83 GLN A N 1
ATOM 642 C CA . GLN A 1 83 ? -14.998 0.541 18.377 1.00 94.19 83 GLN A CA 1
ATOM 643 C C . GLN A 1 83 ? -14.892 0.211 19.868 1.00 94.19 83 GLN A C 1
ATOM 645 O O . GLN A 1 83 ? -15.706 0.664 20.674 1.00 94.19 83 GLN A O 1
ATOM 650 N N . LYS A 1 84 ? -13.939 -0.640 20.259 1.00 91.44 84 LYS A N 1
ATOM 651 C CA . LYS A 1 84 ? -13.704 -0.944 21.671 1.00 91.44 84 LYS A CA 1
ATOM 652 C C . LYS A 1 84 ? -13.177 0.291 22.401 1.00 91.44 84 LYS A C 1
ATOM 654 O O . LYS A 1 84 ? -13.665 0.566 23.493 1.00 91.44 84 LYS A O 1
ATOM 659 N N . ARG A 1 85 ? -12.250 1.033 21.791 1.00 90.62 85 ARG A N 1
ATOM 660 C CA . ARG A 1 85 ? -11.708 2.287 22.330 1.00 90.62 85 ARG A CA 1
ATOM 661 C C . ARG A 1 85 ? -12.758 3.393 22.385 1.00 90.62 85 ARG A C 1
ATOM 663 O O . ARG A 1 85 ? -12.935 3.981 23.444 1.00 90.62 85 ARG A O 1
ATOM 670 N N . GLU A 1 86 ? -13.538 3.587 21.319 1.00 94.88 86 GLU A N 1
ATOM 671 C CA . GLU A 1 86 ? -14.658 4.547 21.312 1.00 94.88 86 GLU A CA 1
ATOM 672 C C . GLU A 1 86 ? -15.600 4.319 22.507 1.00 94.88 86 GLU A C 1
ATOM 674 O O . GLU A 1 86 ? -15.967 5.255 23.211 1.00 94.88 86 GLU A O 1
ATOM 679 N N . ARG A 1 87 ? -15.964 3.056 22.782 1.00 93.75 87 ARG A N 1
ATOM 680 C CA . ARG A 1 87 ? -16.894 2.716 23.873 1.00 93.75 87 ARG A CA 1
ATOM 681 C C . ARG A 1 87 ? -16.267 2.758 25.264 1.00 93.75 87 ARG A C 1
ATOM 683 O O . ARG A 1 87 ? -16.941 3.162 26.204 1.00 93.75 87 ARG A O 1
ATOM 690 N N . ALA A 1 88 ? -15.042 2.257 25.419 1.00 92.62 88 ALA A N 1
ATOM 691 C CA . ALA A 1 88 ? -14.408 2.107 26.730 1.00 92.62 88 ALA A CA 1
ATOM 692 C C . ALA A 1 88 ? -13.779 3.411 27.232 1.00 92.62 88 ALA A C 1
ATOM 694 O O . ALA A 1 88 ? -13.753 3.652 28.435 1.00 92.62 88 ALA A O 1
ATOM 695 N N . GLU A 1 89 ? -13.275 4.230 26.312 1.00 91.44 89 GLU A N 1
ATOM 696 C CA . GLU A 1 89 ? -12.493 5.429 26.615 1.00 91.44 89 GLU A CA 1
ATOM 697 C C . GLU A 1 89 ? -13.237 6.716 26.224 1.00 91.44 89 GLU A C 1
ATOM 699 O O . GLU A 1 89 ? -12.782 7.808 26.549 1.00 91.44 89 GLU A O 1
ATOM 704 N N . GLY A 1 90 ? -14.395 6.606 25.557 1.00 91.94 90 GLY A N 1
ATOM 705 C CA . GLY A 1 90 ? -15.201 7.759 25.142 1.00 91.94 90 GLY A CA 1
ATOM 706 C C . GLY A 1 90 ? -14.538 8.610 24.057 1.00 91.94 90 GLY A C 1
ATOM 707 O O . GLY A 1 90 ? -14.893 9.776 23.900 1.00 91.94 90 GLY A O 1
ATOM 708 N N . LEU A 1 91 ? -13.562 8.043 23.343 1.00 92.31 91 LEU A N 1
ATOM 709 C CA . LEU A 1 91 ? -12.801 8.736 22.308 1.00 92.31 91 LEU A CA 1
ATOM 710 C C . LEU A 1 91 ? -13.661 9.042 21.086 1.00 92.31 91 LEU A C 1
ATOM 712 O O . LEU A 1 91 ? -14.558 8.273 20.725 1.00 92.31 91 LEU A O 1
ATOM 716 N N . SER A 1 92 ? -13.319 10.128 20.393 1.00 95.56 92 SER A N 1
ATOM 717 C CA . SER A 1 92 ? -13.800 10.328 19.031 1.00 95.56 92 SER A CA 1
ATOM 718 C C . SER A 1 92 ? -13.281 9.215 18.114 1.00 95.56 92 SER A C 1
ATOM 720 O O . SER A 1 92 ? -12.258 8.577 18.381 1.00 95.56 92 SER A O 1
ATOM 722 N N . ARG A 1 93 ? -13.973 8.993 16.993 1.00 93.12 93 ARG A N 1
ATOM 723 C CA . ARG A 1 93 ? -13.571 7.980 16.012 1.00 93.12 93 ARG A CA 1
ATOM 724 C C . ARG A 1 93 ? -12.137 8.176 15.522 1.00 93.12 93 ARG A C 1
ATOM 726 O O . ARG A 1 93 ? -11.394 7.208 15.403 1.00 93.12 93 ARG A O 1
ATOM 733 N N . GLU A 1 94 ? -11.753 9.421 15.261 1.00 94.62 94 GLU A N 1
ATOM 734 C CA . GLU A 1 94 ? -10.420 9.772 14.766 1.00 94.62 94 GLU A CA 1
ATOM 735 C C . GLU A 1 94 ? -9.329 9.453 15.800 1.00 94.62 94 GLU A C 1
ATOM 737 O O . GLU A 1 94 ? -8.327 8.815 15.475 1.00 94.62 94 GLU A O 1
ATOM 742 N N . GLU A 1 95 ? -9.555 9.803 17.069 1.00 94.25 95 GLU A N 1
ATOM 743 C CA . GLU A 1 95 ? -8.635 9.472 18.164 1.00 94.25 95 GLU A CA 1
ATOM 744 C C . GLU A 1 95 ? -8.529 7.958 18.374 1.00 94.25 95 GLU A C 1
ATOM 746 O O . GLU A 1 95 ? -7.428 7.426 18.530 1.00 94.25 95 GLU A O 1
ATOM 751 N N . ALA A 1 96 ? -9.655 7.241 18.330 1.00 94.19 96 ALA A N 1
ATOM 752 C CA . ALA A 1 96 ? -9.683 5.790 18.466 1.00 94.19 96 ALA A CA 1
ATOM 753 C C . ALA A 1 96 ? -8.958 5.082 17.307 1.00 94.19 96 ALA A C 1
ATOM 755 O O . ALA A 1 96 ? -8.254 4.091 17.533 1.00 94.19 96 ALA A O 1
ATOM 756 N N . GLU A 1 97 ? -9.094 5.582 16.075 1.00 93.56 97 GLU A N 1
ATOM 757 C CA . GLU A 1 97 ? -8.362 5.101 14.898 1.00 93.56 97 GLU A CA 1
ATOM 758 C C . GLU A 1 97 ? -6.856 5.336 15.052 1.00 93.56 97 GLU A C 1
ATOM 760 O O . GLU A 1 97 ? -6.081 4.381 14.939 1.00 93.56 97 GLU A O 1
ATOM 765 N N . LEU A 1 98 ? -6.439 6.558 15.401 1.00 92.75 98 LEU A N 1
ATOM 766 C CA . LEU A 1 98 ? -5.030 6.904 15.597 1.00 92.75 98 LEU A CA 1
ATOM 767 C C . LEU A 1 98 ? -4.379 6.056 16.696 1.00 92.75 98 LEU A C 1
ATOM 769 O O . LEU A 1 98 ? -3.315 5.471 16.484 1.00 92.75 98 LEU A O 1
ATOM 773 N N . GLN A 1 99 ? -5.025 5.940 17.856 1.00 92.44 99 GLN A N 1
ATOM 774 C CA . GLN A 1 99 ? -4.504 5.136 18.959 1.00 92.44 99 GLN A CA 1
ATOM 775 C C . GLN A 1 99 ? -4.443 3.648 18.612 1.00 92.44 99 GLN A C 1
ATOM 777 O O . GLN A 1 99 ? -3.486 2.968 18.978 1.00 92.44 99 GLN A O 1
ATOM 782 N N . THR A 1 100 ? -5.428 3.132 17.872 1.00 90.62 100 THR A N 1
ATOM 783 C CA . THR A 1 100 ? -5.397 1.746 17.389 1.00 90.62 100 THR A CA 1
ATOM 784 C C . THR A 1 100 ? -4.220 1.525 16.440 1.00 90.62 100 THR A C 1
ATOM 786 O O . THR A 1 100 ? -3.495 0.543 16.591 1.00 90.62 100 THR A O 1
ATOM 789 N N . MET A 1 101 ? -3.972 2.443 15.500 1.00 88.19 101 MET A N 1
ATOM 790 C CA . MET A 1 101 ? -2.811 2.365 14.607 1.00 88.19 101 MET A CA 1
ATOM 791 C C . MET A 1 101 ? -1.492 2.386 15.386 1.00 88.19 101 MET A C 1
ATOM 793 O O . MET A 1 101 ? -0.619 1.557 15.129 1.00 88.19 101 MET A O 1
ATOM 797 N N . GLN A 1 102 ? -1.361 3.283 16.368 1.00 89.62 102 GLN A N 1
ATOM 798 C CA . GLN A 1 102 ? -0.177 3.366 17.227 1.00 89.62 102 GLN A CA 1
ATOM 799 C C . GLN A 1 102 ? 0.026 2.089 18.048 1.00 89.62 102 GLN A C 1
ATOM 801 O O . GLN A 1 102 ? 1.145 1.591 18.125 1.00 89.62 102 GLN A O 1
ATOM 806 N N . ALA A 1 103 ? -1.038 1.518 18.614 1.00 86.38 103 ALA A N 1
ATOM 807 C CA . ALA A 1 103 ? -0.969 0.292 19.404 1.00 86.38 103 ALA A CA 1
ATOM 808 C C . ALA A 1 103 ? -0.619 -0.943 18.552 1.00 86.38 103 ALA A C 1
ATOM 810 O O . ALA A 1 103 ? 0.139 -1.813 18.987 1.00 86.38 103 ALA A O 1
ATOM 811 N N . ILE A 1 104 ? -1.114 -1.009 17.311 1.00 83.06 104 ILE A N 1
ATOM 812 C CA . ILE A 1 104 ? -0.715 -2.038 16.341 1.00 83.06 104 ILE A CA 1
ATOM 813 C C . ILE A 1 104 ? 0.764 -1.875 15.971 1.00 83.06 104 ILE A C 1
ATOM 815 O O . ILE A 1 104 ? 1.503 -2.855 16.025 1.00 83.06 104 ILE A O 1
ATOM 819 N N . ALA A 1 105 ? 1.207 -0.655 15.650 1.00 83.19 105 ALA A N 1
ATOM 820 C CA . ALA A 1 105 ? 2.593 -0.365 15.274 1.00 83.19 105 ALA A CA 1
ATOM 821 C C . ALA A 1 105 ? 3.587 -0.613 16.421 1.00 83.19 105 ALA A C 1
ATOM 823 O O . ALA A 1 105 ? 4.670 -1.148 16.197 1.00 83.19 105 ALA A O 1
ATOM 824 N N . ALA A 1 106 ? 3.203 -0.264 17.652 1.00 82.75 106 ALA A N 1
ATOM 825 C CA . ALA A 1 106 ? 3.970 -0.526 18.868 1.00 82.75 106 ALA A CA 1
ATOM 826 C C . ALA A 1 106 ? 3.913 -1.994 19.304 1.0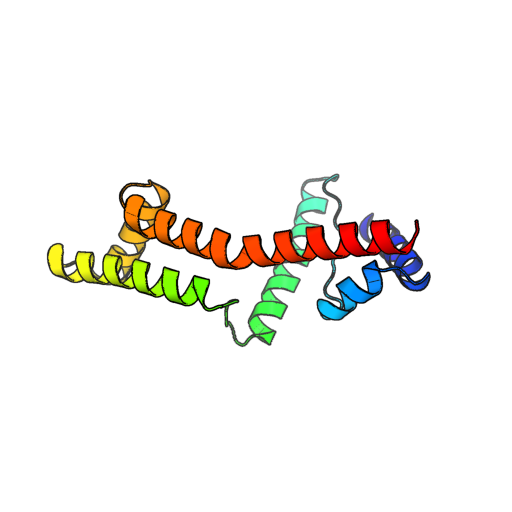0 82.75 106 ALA A C 1
ATOM 828 O O . ALA A 1 106 ? 4.662 -2.414 20.185 1.00 82.75 106 ALA A O 1
ATOM 829 N N . GLY A 1 107 ? 3.013 -2.780 18.714 1.00 75.19 107 GLY A N 1
ATOM 830 C CA . GLY A 1 107 ? 2.925 -4.189 19.010 1.00 75.19 107 GLY A CA 1
ATOM 831 C C . GLY A 1 107 ? 2.279 -4.535 20.348 1.00 75.19 107 GLY A C 1
ATOM 832 O O . GLY A 1 107 ? 2.562 -5.572 20.942 1.00 75.19 107 GLY A O 1
ATOM 833 N N . THR A 1 108 ? 1.401 -3.683 20.854 1.00 73.62 108 THR A N 1
ATOM 834 C CA . THR A 1 108 ? 0.709 -3.921 22.126 1.00 73.62 108 THR A CA 1
ATOM 835 C C . THR A 1 108 ? -0.622 -4.657 21.930 1.00 73.62 108 THR A C 1
ATOM 837 O O . THR A 1 108 ? -1.071 -5.358 22.832 1.00 73.62 108 THR A O 1
ATOM 840 N N . GLU A 1 109 ? -1.200 -4.627 20.721 1.00 67.31 109 GLU A N 1
ATOM 841 C CA . GLU A 1 109 ? -2.387 -5.421 20.319 1.00 67.31 109 GLU A CA 1
ATOM 842 C C . GLU A 1 109 ? -2.046 -6.661 19.463 1.00 67.31 109 GLU A C 1
ATOM 844 O O . GLU A 1 109 ? -2.904 -7.309 18.857 1.00 67.31 109 GLU A O 1
ATOM 849 N N . LEU A 1 110 ? -0.756 -7.006 19.433 1.00 60.72 110 LEU A N 1
ATOM 850 C CA . LEU A 1 110 ? -0.082 -7.876 18.462 1.00 60.72 110 LEU A CA 1
ATOM 851 C C . LEU A 1 110 ? -0.595 -9.324 18.397 1.00 60.72 110 LEU A C 1
ATOM 853 O O . LEU A 1 110 ? -0.482 -9.958 17.350 1.00 60.72 110 LEU A O 1
ATOM 857 N N . SER A 1 111 ? -1.151 -9.882 19.477 1.00 62.78 111 SER A N 1
ATOM 858 C CA . SER A 1 111 ? -1.408 -11.331 19.528 1.00 62.78 111 SER A CA 1
ATOM 859 C C . SER A 1 111 ? -2.469 -11.787 18.522 1.00 62.78 111 SER A C 1
ATOM 861 O O . SER A 1 111 ? -2.246 -12.762 17.817 1.00 62.78 111 SER A O 1
ATOM 863 N N . GLU A 1 112 ? -3.606 -11.103 18.412 1.00 61.31 112 GLU A N 1
ATOM 864 C CA . GLU A 1 112 ? -4.709 -11.551 17.544 1.00 61.31 112 GLU A CA 1
ATOM 865 C C . GLU A 1 112 ? -4.508 -11.108 16.088 1.00 61.31 112 GLU A C 1
ATOM 867 O O . GLU A 1 112 ? -4.719 -11.893 15.159 1.00 61.31 112 GLU A O 1
ATOM 872 N N . PHE A 1 113 ? -4.046 -9.869 15.877 1.00 65.25 113 PHE A N 1
ATOM 873 C CA . PHE A 1 113 ? -3.851 -9.312 14.538 1.00 65.25 113 PHE A CA 1
ATOM 874 C C . PHE A 1 113 ? -2.728 -10.024 13.779 1.00 65.25 113 PHE A C 1
ATOM 876 O O . PHE A 1 113 ? -2.954 -10.478 12.658 1.00 65.25 113 PHE A O 1
ATOM 883 N N . TYR A 1 114 ? -1.546 -10.195 14.384 1.00 67.12 114 TYR A N 1
ATOM 884 C CA . TYR A 1 114 ? -0.425 -10.830 13.687 1.00 67.12 114 TYR A CA 1
ATOM 885 C C . TYR A 1 114 ? -0.578 -12.341 13.587 1.00 67.12 114 TYR A C 1
ATOM 887 O O . TYR A 1 114 ? -0.167 -12.891 12.572 1.00 67.12 114 TYR A O 1
ATOM 895 N N . LYS A 1 115 ? -1.216 -13.021 14.556 1.00 69.69 115 LYS A N 1
ATOM 896 C CA . LYS A 1 115 ? -1.596 -14.433 14.367 1.00 69.69 115 LYS A CA 1
ATOM 897 C C . LYS A 1 115 ? -2.517 -14.573 13.165 1.00 69.69 115 LYS A C 1
ATOM 899 O O . LYS A 1 115 ? -2.250 -15.388 12.295 1.00 69.69 115 LYS A O 1
ATOM 904 N N . THR A 1 116 ? -3.546 -13.735 13.068 1.00 68.56 116 THR A N 1
ATOM 905 C CA . THR A 1 116 ? -4.483 -13.769 11.940 1.00 68.56 116 THR A CA 1
ATOM 906 C C . THR A 1 116 ? -3.793 -13.436 10.615 1.00 68.56 116 THR A C 1
ATOM 908 O O . THR A 1 116 ? -4.008 -14.132 9.623 1.00 68.56 116 THR A O 1
ATOM 911 N N . LEU A 1 117 ? -2.921 -12.424 10.595 1.00 68.94 117 LEU A N 1
ATOM 912 C CA . LEU A 1 117 ? -2.126 -12.064 9.422 1.00 68.94 117 LEU A CA 1
ATOM 913 C C . LEU A 1 117 ? -1.182 -13.204 9.010 1.00 68.94 117 LEU A C 1
ATOM 915 O O . LEU A 1 117 ? -1.140 -13.558 7.836 1.00 68.94 117 LEU A O 1
ATOM 919 N N . LEU A 1 118 ? -0.479 -13.818 9.964 1.00 74.62 118 LEU A N 1
ATOM 920 C CA . LEU A 1 118 ? 0.430 -14.943 9.741 1.00 74.62 118 LEU A CA 1
ATOM 921 C C . LEU A 1 118 ? -0.324 -16.176 9.233 1.00 74.62 118 LEU A C 1
ATOM 923 O O . LEU A 1 118 ? 0.080 -16.767 8.237 1.00 74.62 118 LEU A O 1
ATOM 927 N N . THR A 1 119 ? -1.448 -16.541 9.855 1.00 77.12 119 THR A N 1
ATOM 928 C CA . THR A 1 119 ? -2.304 -17.646 9.401 1.00 77.12 119 THR A CA 1
ATOM 929 C C . THR A 1 119 ? -2.819 -17.401 7.986 1.00 77.12 119 THR A C 1
ATOM 931 O O . THR A 1 119 ? -2.826 -18.319 7.169 1.00 77.12 119 THR A O 1
ATOM 934 N N . MET A 1 120 ? -3.218 -16.168 7.662 1.00 70.50 120 MET A N 1
ATOM 935 C CA . MET A 1 120 ? -3.664 -15.826 6.313 1.00 70.50 120 MET A CA 1
ATOM 936 C C . MET A 1 120 ? -2.522 -15.822 5.296 1.00 70.50 120 MET A C 1
ATOM 938 O O . MET A 1 120 ? -2.708 -16.337 4.197 1.00 70.50 120 MET A O 1
ATOM 942 N N . MET A 1 121 ? -1.341 -15.317 5.655 1.00 72.12 121 MET A N 1
ATOM 943 C CA . MET A 1 121 ? -0.145 -15.408 4.815 1.00 72.12 121 MET A CA 1
ATOM 944 C C . MET A 1 121 ? 0.208 -16.868 4.524 1.00 72.12 121 MET A C 1
ATOM 946 O O . MET A 1 121 ? 0.417 -17.219 3.369 1.00 72.12 121 MET A O 1
ATOM 950 N N . ILE A 1 122 ? 0.187 -17.745 5.530 1.00 75.06 122 ILE A N 1
ATOM 951 C CA . ILE A 1 122 ? 0.394 -19.185 5.328 1.00 75.06 122 ILE A CA 1
ATOM 952 C C . ILE A 1 122 ? -0.679 -19.742 4.382 1.00 75.06 122 ILE A C 1
ATOM 954 O O . ILE A 1 122 ? -0.345 -20.360 3.380 1.00 75.06 122 ILE A O 1
ATOM 958 N N . ALA A 1 123 ? -1.962 -19.479 4.624 1.00 70.88 123 ALA A N 1
ATOM 959 C CA . ALA A 1 123 ? -3.035 -20.022 3.788 1.00 70.88 123 ALA A CA 1
ATOM 960 C C . ALA A 1 123 ? -2.999 -19.539 2.325 1.00 70.88 123 ALA A C 1
ATOM 962 O O . ALA A 1 123 ? -3.440 -20.268 1.442 1.00 70.88 123 ALA A O 1
ATOM 963 N N . VAL A 1 124 ? -2.498 -18.329 2.058 1.00 67.62 124 VAL A N 1
ATOM 964 C CA . VAL A 1 124 ? -2.443 -17.750 0.704 1.00 67.62 124 VAL A CA 1
ATOM 965 C C . VAL A 1 124 ? -1.137 -18.088 -0.012 1.00 67.62 124 VAL A C 1
ATOM 967 O O . VAL A 1 124 ? -1.165 -18.443 -1.186 1.00 67.62 124 VAL A O 1
ATOM 970 N N . PHE A 1 125 ? 0.006 -18.004 0.670 1.00 67.69 125 PHE A N 1
ATOM 971 C CA . PHE A 1 125 ? 1.317 -18.182 0.041 1.00 67.69 125 PHE A CA 1
ATOM 972 C C . PHE A 1 125 ? 1.804 -19.634 0.050 1.00 67.69 125 PHE A C 1
ATOM 974 O O . PHE A 1 125 ? 2.464 -20.047 -0.902 1.00 67.69 125 PHE A O 1
ATOM 981 N N . LEU A 1 126 ? 1.462 -20.442 1.062 1.00 65.56 126 LEU A N 1
ATOM 982 C CA . LEU A 1 126 ? 1.898 -21.844 1.134 1.00 65.56 126 LEU A CA 1
ATOM 983 C C . LEU A 1 126 ? 1.385 -22.691 -0.051 1.00 65.56 126 LEU A C 1
ATOM 985 O O . LEU A 1 126 ? 2.177 -23.460 -0.593 1.00 65.56 126 LEU A O 1
ATOM 989 N N . PRO A 1 127 ? 0.133 -22.534 -0.536 1.00 64.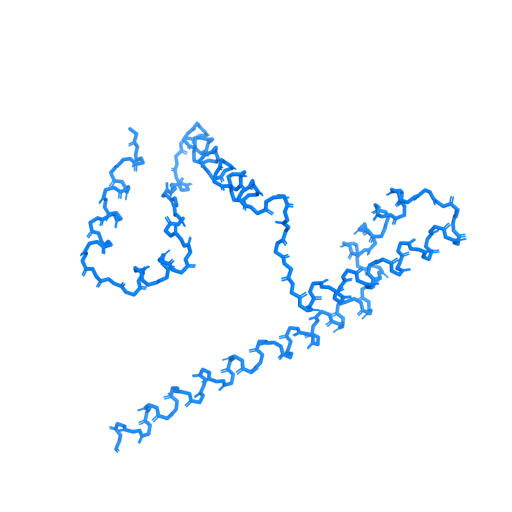38 127 PRO A N 1
ATOM 990 C CA . PRO A 1 127 ? -0.327 -23.236 -1.736 1.00 64.38 127 PRO A CA 1
ATOM 991 C C . PRO A 1 127 ? 0.385 -22.777 -3.011 1.00 64.38 127 PRO A C 1
ATOM 993 O O . PRO A 1 127 ? 0.640 -23.591 -3.891 1.00 64.38 127 PRO A O 1
ATOM 996 N N . VAL A 1 128 ? 0.738 -21.490 -3.107 1.00 62.00 128 VAL A N 1
ATOM 997 C CA . VAL A 1 128 ? 1.462 -20.934 -4.263 1.00 62.00 128 VAL A CA 1
ATOM 998 C C . VAL A 1 128 ? 2.887 -21.488 -4.318 1.00 62.00 128 VAL A C 1
ATOM 1000 O O . VAL A 1 128 ? 3.339 -21.911 -5.378 1.00 62.00 128 VAL A O 1
ATOM 1003 N N . ILE A 1 129 ? 3.567 -21.567 -3.170 1.00 59.81 129 ILE A N 1
ATOM 1004 C CA . ILE A 1 129 ? 4.892 -22.191 -3.050 1.00 59.81 129 ILE A CA 1
ATOM 1005 C C . ILE A 1 129 ? 4.800 -23.701 -3.323 1.00 59.81 129 ILE A C 1
ATOM 1007 O O . ILE A 1 129 ? 5.610 -24.239 -4.074 1.00 59.81 129 ILE A O 1
ATOM 1011 N N . GLY A 1 130 ? 3.788 -24.385 -2.778 1.00 58.16 130 GLY A N 1
ATOM 1012 C CA . GLY A 1 130 ? 3.557 -25.813 -3.012 1.00 58.16 130 GLY A CA 1
ATOM 1013 C C . GLY A 1 130 ? 3.298 -26.147 -4.484 1.00 58.16 130 GLY A C 1
ATOM 1014 O O . GLY A 1 130 ? 3.866 -27.106 -5.004 1.00 58.16 130 GLY A O 1
ATOM 1015 N N . ALA A 1 131 ? 2.519 -25.320 -5.187 1.00 57.44 131 ALA A N 1
ATOM 1016 C CA . ALA A 1 131 ? 2.300 -25.451 -6.625 1.00 57.44 131 ALA A CA 1
ATOM 1017 C C . ALA A 1 131 ? 3.595 -25.238 -7.429 1.00 57.44 131 ALA A C 1
ATOM 1019 O O . ALA A 1 131 ? 3.829 -25.956 -8.395 1.00 57.44 131 ALA A O 1
ATOM 1020 N N . PHE A 1 132 ? 4.462 -24.314 -7.004 1.00 53.59 132 PHE A N 1
ATOM 1021 C CA . PHE A 1 132 ? 5.756 -24.049 -7.646 1.00 53.59 132 PHE A CA 1
ATOM 1022 C C . PHE A 1 132 ? 6.765 -25.202 -7.468 1.00 53.59 132 PHE A C 1
ATOM 1024 O O . PHE A 1 132 ? 7.559 -25.502 -8.361 1.00 53.59 132 PHE A O 1
ATOM 1031 N N . ILE A 1 133 ? 6.726 -25.889 -6.322 1.00 54.88 133 ILE A N 1
ATOM 1032 C CA . ILE A 1 133 ? 7.563 -27.071 -6.056 1.00 54.88 133 ILE A CA 1
ATOM 1033 C C . ILE A 1 133 ? 7.042 -28.293 -6.833 1.00 54.88 133 ILE A C 1
ATOM 1035 O O . ILE A 1 133 ? 7.833 -29.076 -7.363 1.00 54.88 133 ILE A O 1
ATOM 1039 N N . LEU A 1 134 ? 5.720 -28.454 -6.970 1.00 49.44 134 LEU A N 1
ATOM 1040 C CA . LEU A 1 134 ? 5.150 -29.545 -7.768 1.00 49.44 134 LEU A CA 1
ATOM 1041 C C . LEU A 1 134 ? 5.421 -29.374 -9.270 1.00 49.44 134 LEU A C 1
ATOM 1043 O O . LEU A 1 134 ? 5.767 -30.337 -9.945 1.00 49.44 134 LEU A O 1
ATOM 1047 N N . THR A 1 135 ? 5.301 -28.161 -9.812 1.00 51.25 135 THR A N 1
ATOM 1048 C CA . THR A 1 135 ? 5.545 -27.926 -11.246 1.00 51.25 135 THR A CA 1
ATOM 1049 C C . THR A 1 135 ? 7.007 -28.132 -11.629 1.00 51.25 135 THR A C 1
ATOM 1051 O O . THR A 1 135 ? 7.280 -28.674 -12.696 1.00 51.25 135 THR A O 1
ATOM 1054 N N . THR A 1 136 ? 7.950 -27.766 -10.757 1.00 51.09 136 THR A N 1
ATOM 1055 C CA . THR A 1 136 ? 9.388 -27.985 -10.990 1.00 51.09 136 THR A CA 1
ATOM 1056 C C . THR A 1 136 ? 9.781 -29.459 -10.881 1.00 51.09 136 THR A C 1
ATOM 1058 O O . THR A 1 136 ? 10.533 -29.945 -11.724 1.00 51.09 136 THR A O 1
ATOM 1061 N N . THR A 1 137 ? 9.231 -30.204 -9.917 1.00 50.91 137 THR A N 1
ATOM 1062 C CA . THR A 1 137 ? 9.479 -31.654 -9.782 1.00 50.91 137 THR A CA 1
ATOM 1063 C C . THR A 1 137 ? 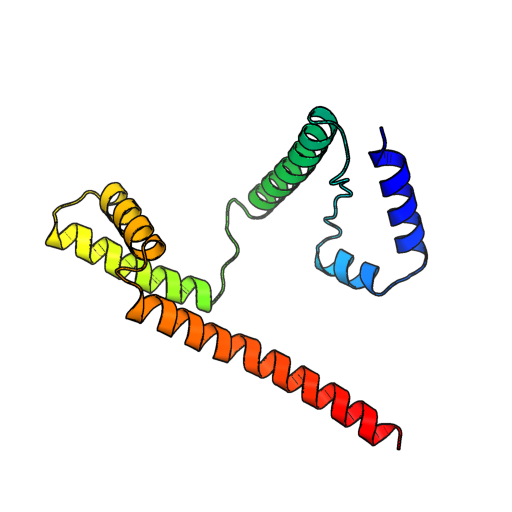8.856 -32.471 -10.916 1.00 50.91 137 THR A C 1
ATOM 1065 O O . THR A 1 137 ? 9.510 -33.368 -11.441 1.00 50.91 137 THR A O 1
ATOM 1068 N N . VAL A 1 138 ? 7.648 -32.124 -11.376 1.00 50.38 138 VAL A N 1
ATOM 1069 C CA . VAL A 1 138 ? 7.018 -32.769 -12.544 1.00 50.38 138 VAL A CA 1
ATOM 1070 C C . VAL A 1 138 ? 7.792 -32.481 -13.836 1.00 50.38 138 VAL A C 1
ATOM 1072 O O . VAL A 1 138 ? 7.947 -33.387 -14.656 1.00 50.38 138 VAL A O 1
ATOM 1075 N N . LEU A 1 139 ? 8.335 -31.269 -14.014 1.00 48.72 139 LEU A N 1
ATOM 1076 C CA . LEU A 1 139 ? 9.199 -30.959 -15.161 1.00 48.72 139 LEU A CA 1
ATOM 1077 C C . LEU A 1 139 ? 10.498 -31.779 -15.138 1.00 48.72 139 LEU A C 1
ATOM 1079 O O . LEU A 1 139 ? 10.916 -32.281 -16.173 1.00 48.72 139 LEU A O 1
ATOM 1083 N N . LEU A 1 140 ? 11.115 -31.946 -13.964 1.00 46.03 140 LEU A N 1
ATOM 1084 C CA . LEU A 1 140 ? 12.327 -32.756 -13.790 1.00 46.03 140 LEU A CA 1
ATOM 1085 C C . LEU A 1 140 ? 12.075 -34.251 -14.041 1.00 46.03 140 LEU A C 1
ATOM 1087 O O . LEU A 1 140 ? 12.885 -34.894 -14.699 1.00 46.03 140 LEU A O 1
ATOM 1091 N N . CYS A 1 141 ? 10.941 -34.795 -13.590 1.00 47.09 141 CYS A N 1
ATOM 1092 C CA . CYS A 1 141 ? 10.578 -36.195 -13.839 1.00 47.09 141 CYS A CA 1
ATOM 1093 C C . CYS A 1 141 ? 10.098 -36.476 -15.273 1.00 47.09 141 CYS A C 1
ATOM 1095 O O . CYS A 1 141 ? 10.101 -37.630 -15.679 1.00 47.09 141 CYS A O 1
ATOM 1097 N N . SER A 1 142 ? 9.692 -35.460 -16.042 1.00 44.88 142 SER A N 1
ATOM 1098 C CA . SER A 1 142 ? 9.268 -35.624 -17.447 1.00 44.88 142 SER A CA 1
ATOM 1099 C C . SER A 1 142 ? 10.425 -35.514 -18.452 1.00 44.88 142 SER A C 1
ATOM 1101 O O . SER A 1 142 ? 10.213 -35.683 -19.651 1.00 44.88 142 SER A O 1
ATOM 1103 N N . VAL A 1 143 ? 11.633 -35.188 -17.977 1.00 48.31 143 VAL A N 1
ATOM 1104 C CA . VAL A 1 143 ? 12.860 -35.022 -18.781 1.00 48.31 143 VAL A CA 1
ATOM 1105 C C . VAL A 1 143 ? 13.886 -36.139 -18.484 1.00 48.31 143 VAL A C 1
ATOM 1107 O O . VAL A 1 143 ? 14.975 -36.136 -19.054 1.00 48.31 143 VAL A O 1
ATOM 1110 N N . MET A 1 144 ? 13.540 -37.113 -17.629 1.00 42.75 144 MET A N 1
ATOM 1111 C CA . MET A 1 144 ? 14.339 -38.318 -17.342 1.00 42.75 144 MET A CA 1
ATOM 1112 C C . MET A 1 144 ? 13.803 -39.555 -18.056 1.00 42.75 144 MET A C 1
ATOM 1114 O O . MET A 1 144 ? 12.563 -39.689 -18.151 1.00 42.75 144 MET A O 1
#

=== Feature glossary ===
Key to the feature types in this record:

pLDDT. pLDDT is the predicted lDDT-Cα score: AlphaFold's confidence that the local environment of each residue (all inter-atomic distances within 15 Å) is correctly placed. It is a per-residue number between 0 and 100, with higher meaning more reliable.

Radius of gyration, Cα contacts, bounding box. The geometric summary reports three shape descriptors. Rg (radius of gyration) measures how spread out the Cα atoms are about their centre of mass; compact globular proteins have small Rg, elongated or unfolded ones large. Cα contacts (<8 Å, |i−j|>4) count long-range residue pairs in spatial proximity — high for tightly packed folds, near zero for rods or random coil. The bounding-box extents give the protein's footprint along x, y, z in Å.

Backbone torsions (φ/ψ). Backbone dihedral angles. Every residue except chain termini has a φ (preceding-C → N → Cα → C) and a ψ (N → Cα → C → next-N). They are reported in degrees following the IUPAC sign convention. Secondary structure is essentially a statement about which (φ, ψ) basin each residue occupies.

Contact-map, Ramachandran, and PAE plots. Plot images: a contact map (which residues are close in 3D, as an N×N binary image), a Ramachandran scatter (backbone torsion angles, revealing secondary-structure composition at a glance), and — for AlphaFold structures — a PAE heatmap (pairwise prediction confidence).

Predicted aligned error. Predicted Aligned Error (PAE) is an AlphaFold confidence matrix: entry (i, j) is the expected error in the position of residue j, in ångströms, when the prediction is superimposed on the true structure at residue i. Low PAE within a block of residues means that block is internally rigid and well-predicted; high PAE between two blocks means their relative placement is uncertain even if each block individually is confident.

Secondary structure (3-state, P-SEA). Three-state secondary structure (P-SEA) collapses the eight DSSP classes into helix (a), strand (b), and coil (c). P-SEA assigns these from Cα geometry alone — distances and angles — without requiring backbone oxygens, so it works on any Cα trace.

Solvent-accessible surface area. Solvent-accessible surface area (SASA) is the area in Å² traced out by the centre of a 1.4 Å probe sphere (a water molecule) rolled over the protein's van der Waals surface (Shrake–Rupley / Lee–Richards construction). Buried residues have near-zero SASA; fully exposed residues can exceed 200 Å². The total SASA scales roughly with the number of surface residues.

Foldseek 3Di. The Foldseek 3Di string encodes local tertiary geometry as a 20-letter alphabet — one character per residue — derived from the relative positions of nearby Cα atoms. Unlike the amino-acid sequence, 3Di is a direct function of the 3D structure, so two proteins with the same fold have similar 3Di strings even at low sequence identity.

B-factor. For experimental (PDB) structures, the B-factor (temperature factor) quantifies the positional spread of each atom in the crystal — a combination of thermal vibration and static disorder — in units of Å². High B-factors mark flexible loops or poorly resolved regions; low B-factors mark the rigid, well-ordered core.

mmCIF coordinates. The mmCIF block holds the 3D Cartesian coordinates of each backbone atom (N, Cα, C, O) in ångströms. mmCIF is the PDB's canonical archive format — a tagged-loop text representation of the atomic model.

InterPro / GO / CATH / organism. Functional annotations link the protein to curated databases. InterPro entries identify conserved domains and families by matching the sequence against member-database signatures (Pfam, PROSITE, CDD, …). Gene Ontology (GO) terms describe molecular function, biological process, and cellular component in a controlled vocabulary. CATH places the structure in a hierarchical fold classification (Class/Architecture/Topology/Homologous-superfamily). The organism is the source species.

Rendered structure images. Structure images are PyMOL renders from six orthogonal camera directions. Cartoon representation draws helices as coils and strands as arrows; sticks shows the backbone as bonds; surface shows the solvent-excluded envelope. Rainbow coloring maps sequence position to hue (blue→red, N→C); chain coloring assigns a distinct color per polypeptide.

Sequence. This is the polypeptide sequence — one letter per residue, N-terminus first. Length ranges from a few dozen residues for small domains to over a thousand for large multi-domain proteins.

Secondary structure (8-state, DSSP). The SS8 string is DSSP's per-residue secondary-structure call. α-helix (H) means an i→i+4 H-bond ladder; β-strand (E) means the residue participates in a β-sheet; 3₁₀ (G) and π (I) are tighter and wider helices; T/S are turns/bends; '-' is loop.

Nearest PDB structures. Structural nearest neighbors (via Foldseek easy-search vs the PDB). Reported per hit: target PDB id, E-value, and alignment TM-score. A TM-score above ~0.5 is the conventional threshold for 'same fold'.